Protein AF-A0A9W9I4U8-F1 (afdb_monomer)

Foldseek 3Di:
DVLVVVLCVLPPDDDAQAEEDEDQDVVVVVVSLVVSCVVNVNPPRYHYDHADPVDPVRVVVVVVCCVPVPPDDDDDDDPPDDDDPVVD

Mean predicted aligned error: 6.36 Å

Sequence (88 aa):
MFMLLCNHVVNSLLPLDSLIIGSRNLERGNKVKLKLEKYTNRPDMIQIQELEMNSFQSVKSFANRANTQLKRLDIALLAAGLWNREFA

Radius of gyration: 13.86 Å; Cα contacts (8 Å, |Δi|>4): 68; chains: 1; bounding box: 31×27×38 Å

Solvent-accessible surface area (backbone atoms only — not comparable to full-atom values): 5650 Å² total; per-residue (Å²): 110,70,67,58,54,54,49,42,48,66,74,71,72,49,98,68,85,66,44,80,44,73,24,80,47,62,69,65,38,50,57,50,43,57,50,49,27,66,75,68,74,42,77,87,33,62,43,74,42,72,34,39,88,93,33,71,68,39,43,51,54,43,52,52,46,48,68,73,72,44,94,72,83,93,80,84,83,94,77,85,79,81,83,68,75,91,83,107

Structure (mmCIF, N/CA/C/O backbone):
data_AF-A0A9W9I4U8-F1
#
_entry.id   AF-A0A9W9I4U8-F1
#
loop_
_atom_site.group_PDB
_atom_site.id
_atom_site.type_symbol
_atom_site.label_atom_id
_atom_site.label_alt_id
_atom_site.label_comp_id
_atom_site.label_asym_id
_atom_site.label_entity_id
_atom_site.label_seq_id
_atom_site.pdbx_PDB_ins_code
_atom_site.Cartn_x
_atom_site.Cartn_y
_atom_site.Cartn_z
_atom_site.occupancy
_atom_site.B_iso_or_equiv
_atom_site.auth_seq_id
_atom_site.auth_comp_id
_atom_site.auth_asym_id
_atom_site.auth_atom_id
_atom_site.pdbx_PDB_model_num
ATOM 1 N N . MET A 1 1 ? -6.103 13.275 -13.423 1.00 51.38 1 MET A N 1
ATOM 2 C CA . MET A 1 1 ? -6.863 12.041 -13.719 1.00 51.38 1 MET A CA 1
ATOM 3 C C . MET A 1 1 ? -6.855 11.045 -12.553 1.00 51.38 1 MET A C 1
ATOM 5 O O . MET A 1 1 ? -7.930 10.723 -12.078 1.00 51.38 1 MET A O 1
ATOM 9 N N . PHE A 1 2 ? -5.697 10.649 -12.002 1.00 56.31 2 PHE A N 1
ATOM 10 C CA . PHE A 1 2 ? -5.611 9.686 -10.880 1.00 56.31 2 PHE A CA 1
ATOM 11 C C . PHE A 1 2 ? -6.421 10.071 -9.620 1.00 56.31 2 PHE A C 1
ATOM 13 O O . PHE A 1 2 ? -7.176 9.257 -9.105 1.00 56.31 2 PHE A O 1
ATOM 20 N N . MET A 1 3 ? -6.357 11.334 -9.169 1.00 58.31 3 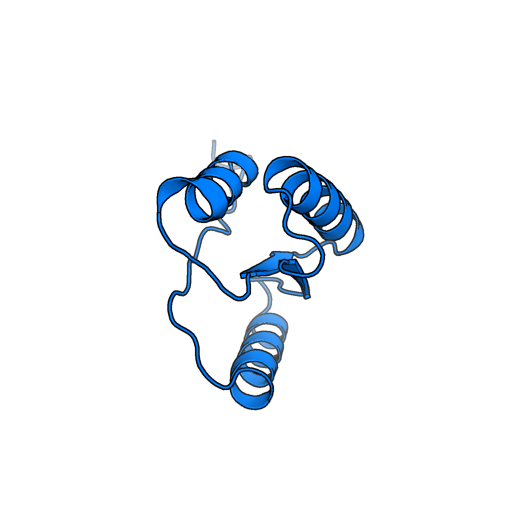MET A N 1
ATOM 21 C CA . MET A 1 3 ? -7.156 11.793 -8.014 1.00 58.31 3 MET A CA 1
ATOM 22 C C . MET A 1 3 ? -8.671 11.710 -8.235 1.00 58.31 3 MET A C 1
ATOM 24 O O . MET A 1 3 ? -9.388 11.461 -7.276 1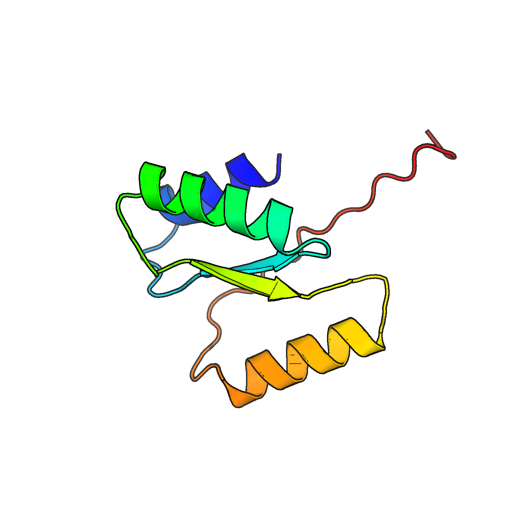.00 58.31 3 MET A O 1
ATOM 28 N N . LEU A 1 4 ? -9.166 11.924 -9.461 1.00 57.12 4 LEU A N 1
ATOM 29 C CA . LEU A 1 4 ? -10.607 11.857 -9.749 1.00 57.12 4 LEU A CA 1
ATOM 30 C C . LEU A 1 4 ? -11.115 10.419 -9.633 1.00 57.12 4 LEU A C 1
ATOM 32 O O . LEU A 1 4 ? -12.177 10.195 -9.065 1.00 57.12 4 LEU A O 1
ATOM 36 N N . LEU A 1 5 ? -10.314 9.455 -10.096 1.00 62.75 5 LEU A N 1
ATOM 37 C CA . LEU A 1 5 ? -10.608 8.032 -9.965 1.00 62.75 5 LEU A CA 1
ATOM 38 C C . LEU A 1 5 ? -10.621 7.608 -8.492 1.00 62.75 5 LEU A C 1
ATOM 40 O O . LEU A 1 5 ? -11.591 7.007 -8.046 1.00 62.75 5 LEU A O 1
ATOM 44 N N . CYS A 1 6 ? -9.604 7.994 -7.713 1.00 62.25 6 CYS A N 1
ATOM 45 C CA . CYS A 1 6 ? -9.583 7.720 -6.274 1.00 62.25 6 CYS A CA 1
ATOM 46 C C . CYS A 1 6 ? -10.767 8.372 -5.547 1.00 62.25 6 CYS A C 1
ATOM 48 O O . CYS A 1 6 ? -11.398 7.731 -4.717 1.00 62.25 6 CYS A O 1
ATOM 50 N N . ASN A 1 7 ? -11.101 9.621 -5.878 1.00 63.75 7 ASN A N 1
ATOM 51 C CA . ASN A 1 7 ? -12.217 10.324 -5.252 1.00 63.75 7 ASN A CA 1
ATOM 52 C C . ASN A 1 7 ? -13.560 9.642 -5.560 1.00 63.75 7 ASN A C 1
ATOM 54 O O . ASN A 1 7 ? -14.370 9.449 -4.662 1.00 63.75 7 ASN A O 1
ATOM 58 N N . HIS A 1 8 ? -13.779 9.223 -6.807 1.00 65.56 8 HIS A N 1
ATOM 59 C CA . HIS A 1 8 ? -15.005 8.535 -7.207 1.00 65.56 8 HIS A CA 1
ATOM 60 C C . HIS A 1 8 ? -15.113 7.126 -6.601 1.00 65.56 8 HIS A C 1
ATOM 62 O O . HIS A 1 8 ? -16.184 6.730 -6.147 1.00 65.56 8 HIS A O 1
ATOM 68 N N . VAL A 1 9 ? -14.000 6.389 -6.516 1.00 64.88 9 VAL A N 1
ATOM 69 C CA . VAL A 1 9 ? -13.962 5.072 -5.860 1.00 64.88 9 VAL A CA 1
ATOM 70 C C . VAL A 1 9 ? -14.309 5.184 -4.374 1.00 64.88 9 VAL A C 1
ATOM 72 O O . VAL A 1 9 ? -15.089 4.375 -3.881 1.00 64.88 9 VAL A O 1
ATOM 75 N N . VAL A 1 10 ? -13.790 6.198 -3.671 1.00 66.00 10 VAL A N 1
ATOM 76 C CA . VAL A 1 10 ? -14.043 6.356 -2.229 1.00 66.00 10 VAL A CA 1
ATOM 77 C C . VAL A 1 10 ? -15.424 6.951 -1.924 1.00 66.00 10 VAL A C 1
ATOM 79 O O . VAL A 1 10 ? -16.041 6.547 -0.941 1.00 66.00 10 VAL A O 1
ATOM 82 N N . ASN A 1 11 ? -15.925 7.885 -2.742 1.00 63.50 11 ASN A N 1
ATOM 83 C CA . ASN A 1 11 ? -17.175 8.604 -2.454 1.00 63.50 11 ASN A CA 1
ATOM 84 C C . ASN A 1 11 ? -18.422 8.066 -3.167 1.00 63.50 11 ASN A C 1
ATOM 86 O O . ASN A 1 11 ? -19.525 8.374 -2.724 1.00 63.50 11 ASN A O 1
ATOM 90 N N . SER A 1 12 ? -18.297 7.327 -4.273 1.00 59.81 12 SER A N 1
ATOM 91 C CA . SER A 1 12 ? -19.454 7.039 -5.138 1.00 59.81 12 SER A CA 1
ATOM 92 C C . SER A 1 12 ? -19.715 5.565 -5.412 1.00 59.81 12 SER A C 1
ATOM 94 O O . SER A 1 12 ? -20.858 5.225 -5.694 1.00 59.81 12 SER A O 1
ATOM 96 N N . LEU A 1 13 ? -18.703 4.694 -5.361 1.00 50.81 13 LEU A N 1
ATOM 97 C CA . LEU A 1 13 ? -18.867 3.333 -5.881 1.00 50.81 13 LEU A CA 1
ATOM 98 C C . LEU A 1 13 ? -19.038 2.261 -4.804 1.00 50.81 13 LEU A C 1
ATOM 100 O O . LEU A 1 13 ? -19.861 1.374 -5.010 1.00 50.81 13 LEU A O 1
ATOM 104 N N . LEU A 1 14 ? -18.317 2.306 -3.674 1.00 59.50 14 LEU A N 1
ATOM 105 C CA . LEU A 1 14 ? -18.360 1.222 -2.681 1.00 59.50 14 LEU A CA 1
ATOM 106 C C . LEU A 1 14 ? -18.061 1.704 -1.248 1.00 59.50 14 LEU A C 1
ATOM 108 O O . LEU A 1 14 ? -17.158 2.520 -1.049 1.00 59.50 14 LEU A O 1
ATOM 112 N N . PRO A 1 15 ? -18.746 1.172 -0.218 1.00 69.81 15 PRO A N 1
ATOM 113 C CA . PRO A 1 15 ? -18.217 1.199 1.139 1.00 69.81 15 PRO A CA 1
ATOM 114 C C . PRO A 1 15 ? -16.947 0.335 1.179 1.00 69.81 15 PRO A C 1
ATOM 116 O O . PRO A 1 15 ? -17.005 -0.880 1.015 1.00 69.81 15 PRO A O 1
ATOM 119 N N . LEU A 1 16 ? -15.795 0.988 1.327 1.00 77.50 16 LEU A N 1
ATOM 120 C CA . LEU A 1 16 ? -14.484 0.350 1.426 1.00 77.50 16 LEU A CA 1
ATOM 121 C C . LEU A 1 16 ? -13.960 0.496 2.854 1.00 77.50 16 LEU A C 1
ATOM 123 O O . LEU A 1 16 ? -13.943 1.608 3.383 1.00 77.50 16 LEU A O 1
ATOM 127 N N . ASP A 1 17 ? -13.484 -0.607 3.428 1.00 84.50 17 ASP A N 1
ATOM 128 C CA . ASP A 1 17 ? -12.857 -0.618 4.756 1.00 84.50 17 ASP A CA 1
ATOM 129 C C . ASP A 1 17 ? -11.395 -0.150 4.706 1.00 84.50 17 ASP A C 1
ATOM 131 O O . ASP A 1 17 ? -10.888 0.451 5.649 1.00 84.50 17 ASP A O 1
ATOM 135 N N . SER A 1 18 ? -10.697 -0.412 3.596 1.00 88.56 18 SER A N 1
ATOM 136 C CA . SER A 1 18 ? -9.323 0.047 3.376 1.00 88.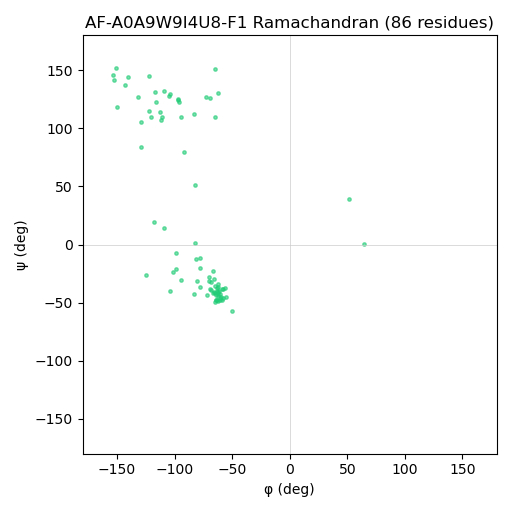56 18 SER A CA 1
ATOM 137 C C . SER A 1 18 ? -9.019 0.251 1.892 1.00 88.56 18 SER A C 1
ATOM 139 O O . SER A 1 18 ? -9.608 -0.395 1.024 1.00 88.56 18 SER A O 1
ATOM 141 N N . LEU A 1 19 ? -8.089 1.161 1.596 1.00 90.06 19 LEU A N 1
ATOM 142 C CA . LEU A 1 19 ? -7.610 1.443 0.243 1.00 90.06 19 LEU A CA 1
ATOM 143 C C . LEU A 1 19 ? -6.081 1.466 0.220 1.00 90.06 19 LEU A C 1
ATOM 145 O O . LEU A 1 19 ? -5.456 2.233 0.949 1.00 90.06 19 LEU A O 1
ATOM 149 N N . ILE A 1 20 ? -5.479 0.687 -0.678 1.00 92.19 20 ILE A N 1
ATOM 150 C CA . ILE A 1 20 ? -4.033 0.702 -0.924 1.00 92.19 20 ILE A CA 1
ATOM 151 C C . ILE A 1 20 ? -3.760 1.422 -2.238 1.00 92.19 20 ILE A C 1
ATOM 153 O O . ILE A 1 20 ? -4.317 1.078 -3.279 1.00 92.19 20 ILE A O 1
ATOM 157 N N . ILE A 1 21 ? -2.870 2.409 -2.194 1.00 90.94 21 ILE A N 1
ATOM 158 C CA . ILE A 1 21 ? -2.402 3.140 -3.368 1.00 90.94 21 ILE A CA 1
ATOM 159 C C . ILE A 1 21 ? -0.928 2.807 -3.587 1.00 90.94 21 ILE A C 1
ATOM 161 O O . ILE A 1 21 ? -0.066 3.175 -2.784 1.00 90.94 21 ILE A O 1
ATOM 165 N N . GLY A 1 22 ? -0.640 2.136 -4.702 1.00 91.44 22 GLY A N 1
ATOM 166 C CA . GLY A 1 22 ? 0.723 1.917 -5.174 1.00 91.44 22 GLY A CA 1
ATOM 167 C C . GLY A 1 22 ? 1.328 3.207 -5.733 1.00 91.44 22 GLY A C 1
ATOM 168 O O . GLY A 1 22 ? 0.729 3.850 -6.597 1.00 91.44 22 GLY A O 1
ATOM 169 N N . SER A 1 23 ? 2.509 3.596 -5.252 1.00 90.31 23 SER A N 1
ATOM 170 C CA . SER A 1 23 ? 3.233 4.779 -5.731 1.00 90.31 23 SER A CA 1
ATOM 171 C C . SER A 1 23 ? 4.736 4.534 -5.816 1.00 90.31 23 SER A C 1
ATOM 173 O O . SER A 1 23 ? 5.328 3.916 -4.939 1.00 90.31 23 SER A O 1
ATOM 175 N N . ARG A 1 24 ? 5.371 5.123 -6.832 1.00 90.69 24 ARG A N 1
ATOM 176 C CA . ARG A 1 24 ? 6.838 5.172 -6.989 1.00 90.69 24 ARG A CA 1
ATOM 177 C C . ARG A 1 24 ? 7.502 6.215 -6.097 1.00 90.69 24 ARG A C 1
ATOM 179 O O . ARG A 1 24 ? 8.704 6.199 -5.890 1.00 90.69 24 ARG A O 1
ATOM 186 N N . ASN A 1 25 ? 6.719 7.185 -5.630 1.00 91.00 25 ASN A N 1
ATOM 187 C CA . ASN A 1 25 ? 7.179 8.254 -4.758 1.00 91.00 25 ASN A CA 1
ATOM 188 C C . ASN A 1 25 ? 6.231 8.331 -3.559 1.00 91.00 25 ASN A C 1
ATOM 190 O O . ASN A 1 25 ? 5.088 8.792 -3.676 1.00 91.00 25 ASN A O 1
ATOM 194 N N . LEU A 1 26 ? 6.709 7.846 -2.415 1.00 92.06 26 LEU A N 1
ATOM 195 C CA . LEU A 1 26 ? 5.923 7.765 -1.187 1.00 92.06 26 LEU A CA 1
ATOM 196 C C . LEU A 1 26 ? 5.536 9.149 -0.661 1.00 92.06 26 LEU A C 1
ATOM 198 O O . LEU A 1 26 ? 4.416 9.325 -0.198 1.00 92.06 26 LEU A O 1
ATOM 202 N N . GLU A 1 27 ? 6.399 10.157 -0.797 1.00 93.38 27 GLU A N 1
ATOM 203 C CA . GLU A 1 27 ? 6.113 11.523 -0.344 1.00 93.38 27 GLU A CA 1
ATOM 204 C C . GLU A 1 27 ? 4.909 12.125 -1.087 1.00 93.38 27 GLU A C 1
ATOM 206 O O . GLU A 1 27 ? 3.963 12.631 -0.477 1.00 93.38 27 GLU A O 1
ATOM 211 N N . ARG A 1 28 ? 4.900 12.024 -2.421 1.00 90.19 28 ARG A N 1
ATOM 212 C CA . ARG A 1 28 ? 3.770 12.460 -3.254 1.00 90.19 28 ARG A CA 1
ATOM 213 C C . ARG A 1 28 ? 2.516 11.645 -2.952 1.00 90.19 28 ARG A C 1
ATOM 215 O O . ARG A 1 28 ? 1.435 12.224 -2.874 1.00 90.19 28 ARG A O 1
ATOM 222 N N . GLY A 1 29 ? 2.665 10.336 -2.744 1.00 89.75 29 GLY A N 1
ATOM 223 C CA . GLY A 1 29 ? 1.571 9.460 -2.328 1.00 89.75 29 GLY A CA 1
ATOM 224 C C . GLY A 1 29 ? 0.948 9.911 -1.005 1.00 89.75 29 GLY A C 1
ATOM 225 O O . GLY A 1 29 ? -0.265 10.080 -0.930 1.00 89.75 29 GLY A O 1
ATOM 226 N N . ASN A 1 30 ? 1.766 10.210 0.005 1.00 93.25 30 ASN A N 1
ATOM 227 C CA . ASN A 1 30 ? 1.307 10.661 1.321 1.00 93.25 30 ASN A CA 1
ATOM 228 C C . ASN A 1 30 ? 0.571 12.006 1.252 1.00 93.25 30 ASN A C 1
ATOM 230 O O . ASN A 1 30 ? -0.457 12.184 1.900 1.00 93.25 30 ASN A O 1
ATOM 234 N N . LYS A 1 31 ? 1.018 12.936 0.397 1.00 92.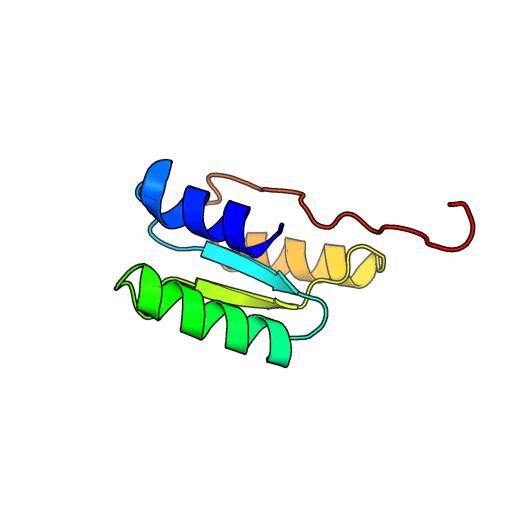75 31 LYS A N 1
ATOM 235 C CA . LYS A 1 31 ? 0.278 14.186 0.143 1.00 92.75 31 LYS A CA 1
ATOM 236 C C . LYS A 1 31 ? -1.107 13.927 -0.463 1.00 92.75 31 LYS A C 1
ATOM 238 O O . LYS A 1 31 ? -2.050 14.651 -0.149 1.00 92.75 31 LYS A O 1
ATOM 243 N N . VAL A 1 32 ? -1.243 12.921 -1.330 1.00 88.62 32 VAL A N 1
ATOM 244 C CA . VAL A 1 32 ? -2.539 12.516 -1.903 1.00 88.62 32 VAL A CA 1
ATOM 245 C C . VAL A 1 32 ? -3.411 11.824 -0.857 1.00 88.62 32 VAL A C 1
ATOM 247 O O . VAL A 1 32 ? -4.584 12.173 -0.759 1.00 88.62 32 VAL A O 1
ATOM 250 N N . LYS A 1 33 ? -2.840 10.924 -0.044 1.00 90.56 33 LYS A N 1
ATOM 251 C CA . LYS A 1 33 ? -3.511 10.297 1.107 1.00 90.56 33 LYS A CA 1
ATOM 252 C C . LYS A 1 33 ? -4.169 11.354 1.996 1.00 90.56 33 LYS A C 1
ATOM 254 O O . LYS A 1 33 ? -5.386 11.346 2.122 1.00 90.56 33 LYS A O 1
ATOM 259 N N . LEU A 1 34 ? -3.391 12.317 2.498 1.00 91.50 34 LEU A N 1
ATOM 260 C CA . LEU A 1 34 ? -3.893 13.358 3.405 1.00 91.50 34 LEU A CA 1
ATOM 261 C C . LEU A 1 34 ? -5.034 14.178 2.789 1.00 91.50 34 LEU A C 1
ATOM 263 O O . LEU A 1 34 ? -5.994 14.535 3.469 1.00 91.50 34 LEU A O 1
ATOM 267 N N . LYS A 1 35 ? -4.944 14.482 1.489 1.00 89.44 35 LYS A N 1
ATOM 268 C CA . LYS A 1 35 ? -6.019 15.178 0.775 1.00 89.44 35 LYS A CA 1
ATOM 269 C C . LYS A 1 35 ? -7.280 14.323 0.705 1.00 89.44 35 LYS A C 1
ATOM 271 O O . LYS A 1 35 ? -8.349 14.825 1.027 1.00 89.44 35 LYS A O 1
ATOM 276 N N . LEU A 1 36 ? -7.160 13.062 0.290 1.00 86.12 36 LEU A N 1
ATOM 277 C CA . LEU A 1 36 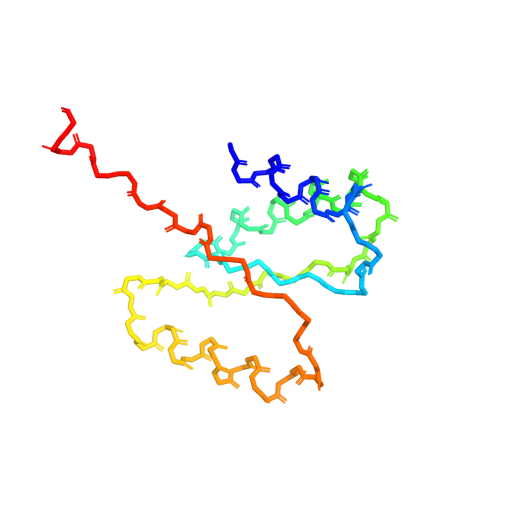? -8.302 12.160 0.147 1.00 86.12 36 LEU A CA 1
ATOM 278 C C . LEU A 1 36 ? -8.986 11.904 1.491 1.00 86.12 36 LEU A C 1
ATOM 280 O O . LEU A 1 36 ? -10.189 12.098 1.568 1.00 86.12 36 LEU A O 1
ATOM 284 N N . GLU A 1 37 ? -8.234 11.592 2.548 1.00 89.00 37 GLU A N 1
ATOM 285 C CA . GLU A 1 37 ? -8.791 11.366 3.891 1.00 89.00 37 GLU A CA 1
ATOM 286 C C . GLU A 1 37 ? -9.554 12.590 4.410 1.00 89.00 37 GLU A C 1
ATOM 288 O O . GLU A 1 37 ? -10.629 12.448 4.995 1.00 89.00 37 GLU A O 1
ATOM 293 N N . LYS A 1 38 ? -9.045 13.801 4.130 1.00 88.50 38 LYS A N 1
ATOM 294 C CA . LYS A 1 38 ? -9.735 15.057 4.446 1.00 88.50 38 LYS A CA 1
ATOM 295 C C . LYS A 1 38 ? -11.014 15.244 3.625 1.00 88.50 38 LYS A C 1
ATOM 297 O O . LYS A 1 38 ? -12.010 15.703 4.171 1.00 88.50 38 LYS A O 1
ATOM 302 N N . TYR A 1 39 ? -10.999 14.918 2.332 1.00 84.69 39 TYR A N 1
ATOM 303 C CA . TYR A 1 39 ? -12.183 15.039 1.472 1.00 84.69 39 TYR A CA 1
ATOM 304 C C . TYR A 1 39 ? -13.267 14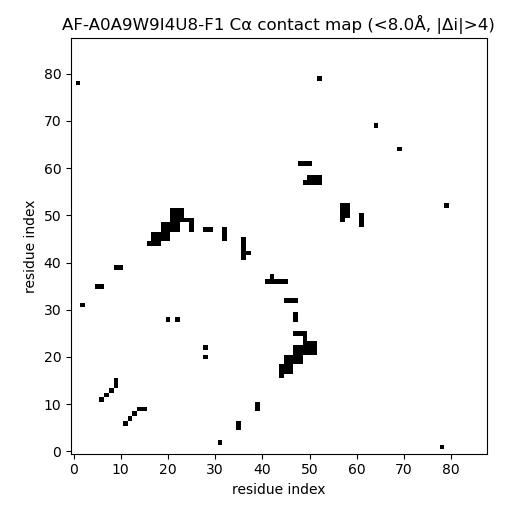.012 1.800 1.00 84.69 39 TYR A C 1
ATOM 306 O O . TYR A 1 39 ? -14.445 14.298 1.614 1.00 84.69 39 TYR A O 1
ATOM 314 N N . THR A 1 40 ? -12.879 12.828 2.266 1.00 81.56 40 THR A N 1
ATOM 315 C CA . THR A 1 40 ? -13.795 11.707 2.512 1.00 81.56 40 THR A CA 1
ATOM 316 C C . THR A 1 40 ? -14.193 11.596 3.982 1.00 81.56 40 THR A C 1
ATOM 318 O O . THR A 1 40 ? -15.039 10.773 4.317 1.00 81.56 40 THR A O 1
ATOM 321 N N . ASN A 1 41 ? -13.578 12.397 4.860 1.00 85.44 41 ASN A N 1
ATOM 322 C CA . ASN A 1 41 ? -13.731 12.352 6.315 1.00 85.44 41 ASN A CA 1
ATOM 323 C C . ASN A 1 41 ? -13.523 10.939 6.898 1.00 85.44 41 ASN A C 1
ATOM 325 O O . ASN A 1 41 ? -14.255 10.492 7.781 1.00 85.44 41 ASN A O 1
ATOM 329 N N . ARG A 1 42 ? -12.540 10.214 6.353 1.00 83.19 42 ARG A N 1
ATOM 330 C CA . ARG A 1 42 ? -12.184 8.843 6.750 1.00 83.19 42 ARG A CA 1
ATOM 331 C C . ARG A 1 42 ? -10.680 8.769 7.008 1.00 83.19 42 ARG A C 1
ATOM 333 O O . ARG A 1 42 ? -9.939 8.433 6.083 1.00 83.19 42 ARG A O 1
ATOM 340 N N . PRO A 1 43 ? -10.218 9.147 8.212 1.00 85.38 43 PRO A N 1
ATOM 341 C CA . PRO A 1 43 ? -8.809 9.038 8.559 1.00 85.38 43 PRO A CA 1
ATOM 342 C C . PRO A 1 43 ? -8.377 7.569 8.592 1.00 85.38 43 PRO A C 1
ATOM 344 O O . PRO A 1 43 ? -9.185 6.678 8.848 1.00 85.38 43 PRO A O 1
ATOM 347 N N . ASP A 1 44 ? -7.103 7.328 8.297 1.00 87.25 44 ASP A N 1
ATOM 348 C CA . ASP A 1 44 ? -6.414 6.036 8.396 1.00 87.25 44 ASP A CA 1
ATOM 349 C C . ASP A 1 44 ? -6.910 4.921 7.459 1.00 87.25 44 ASP A C 1
ATOM 351 O O . ASP A 1 44 ? -6.331 3.835 7.418 1.00 87.25 44 ASP A O 1
ATOM 355 N N . MET A 1 45 ? -7.914 5.195 6.623 1.00 87.56 45 MET A N 1
ATOM 356 C CA . MET A 1 45 ? -8.437 4.246 5.635 1.00 87.56 45 MET A CA 1
ATOM 357 C C . MET A 1 45 ? -7.445 3.996 4.485 1.00 87.56 45 MET A C 1
ATOM 359 O O . MET A 1 45 ? -7.468 2.939 3.850 1.00 87.56 45 MET A O 1
ATOM 363 N N . ILE A 1 46 ? -6.589 4.978 4.175 1.00 90.44 46 ILE A N 1
ATOM 364 C CA . ILE A 1 46 ? -5.736 4.955 2.983 1.00 90.44 46 ILE A CA 1
ATOM 365 C C . ILE A 1 46 ? -4.292 4.621 3.363 1.00 90.44 46 ILE A C 1
ATOM 367 O O . ILE A 1 46 ? -3.671 5.259 4.215 1.00 90.44 46 ILE A O 1
ATOM 371 N N . GLN A 1 47 ? -3.712 3.648 2.667 1.00 92.31 47 GLN A N 1
ATOM 372 C CA . GLN A 1 47 ? -2.325 3.229 2.825 1.00 92.31 47 GLN A CA 1
ATOM 373 C C . GLN A 1 47 ? -1.550 3.480 1.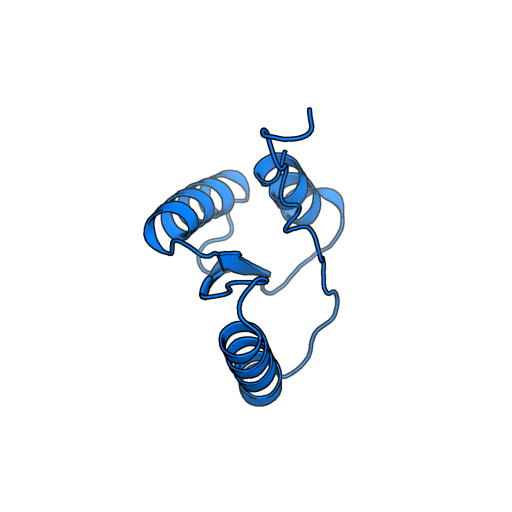535 1.00 92.31 47 GLN A C 1
ATOM 375 O O . GLN A 1 47 ? -1.984 3.107 0.444 1.00 92.31 47 GLN A O 1
ATOM 380 N N . ILE A 1 48 ? -0.380 4.105 1.657 1.00 93.62 48 ILE A N 1
ATOM 381 C CA . ILE A 1 48 ? 0.542 4.282 0.536 1.00 93.62 48 ILE A CA 1
ATOM 382 C C . ILE A 1 48 ? 1.580 3.175 0.607 1.00 93.62 48 ILE A C 1
ATOM 384 O O . ILE A 1 48 ? 2.264 3.027 1.617 1.00 93.62 48 ILE A O 1
ATOM 388 N N . GLN A 1 49 ? 1.709 2.417 -0.475 1.00 93.81 49 GLN A N 1
ATOM 389 C CA . GLN A 1 49 ? 2.719 1.378 -0.597 1.00 93.81 49 GLN A CA 1
ATOM 390 C C . GLN A 1 49 ? 3.605 1.643 -1.805 1.00 93.81 49 GLN A C 1
ATOM 392 O O . GLN A 1 49 ? 3.154 2.141 -2.839 1.00 93.81 49 GLN A O 1
ATOM 397 N N . GLU A 1 50 ? 4.882 1.300 -1.671 1.00 93.06 50 GLU A N 1
ATOM 398 C CA . GLU A 1 50 ? 5.813 1.403 -2.783 1.00 93.06 50 GLU A CA 1
ATOM 399 C C . GLU A 1 50 ? 5.476 0.356 -3.848 1.00 93.06 50 GLU A C 1
ATOM 401 O O . GLU A 1 50 ? 5.382 -0.841 -3.551 1.00 93.06 50 GLU A O 1
ATOM 406 N N . LEU A 1 51 ? 5.302 0.825 -5.083 1.00 92.38 51 LEU A N 1
ATOM 407 C CA . LEU A 1 51 ? 5.089 -0.004 -6.262 1.00 92.38 51 LEU A CA 1
ATOM 408 C C . LEU A 1 51 ? 5.660 0.709 -7.488 1.00 92.38 51 LEU A C 1
ATOM 410 O O . LEU A 1 51 ? 5.181 1.782 -7.863 1.00 92.38 51 LEU A O 1
ATOM 414 N N . GLU A 1 52 ? 6.646 0.082 -8.126 1.00 90.62 52 GLU A N 1
ATOM 415 C CA . GLU A 1 52 ? 7.115 0.451 -9.458 1.00 90.62 52 GLU A CA 1
ATOM 416 C C . GLU A 1 52 ? 6.758 -0.648 -10.465 1.00 90.62 52 GLU A C 1
ATOM 418 O O . GLU A 1 52 ? 7.354 -1.723 -10.480 1.00 90.62 52 GLU A O 1
ATOM 423 N N . MET A 1 53 ? 5.778 -0.366 -11.325 1.00 88.56 53 MET A N 1
ATOM 424 C CA . MET A 1 53 ? 5.255 -1.305 -12.323 1.00 88.56 53 MET A CA 1
ATOM 425 C C . MET A 1 53 ? 6.285 -1.655 -13.402 1.00 88.56 53 MET A C 1
ATOM 427 O O . MET A 1 53 ? 6.187 -2.717 -14.008 1.00 88.56 53 MET A O 1
ATOM 431 N N . ASN A 1 54 ? 7.293 -0.799 -13.616 1.00 88.06 54 ASN A N 1
ATOM 432 C CA . ASN A 1 54 ? 8.397 -1.077 -14.540 1.00 88.06 54 ASN A CA 1
ATOM 433 C C . ASN A 1 54 ? 9.513 -1.950 -13.922 1.00 88.06 54 ASN A C 1
ATOM 435 O O . ASN A 1 54 ? 10.525 -2.218 -14.561 1.00 88.06 54 ASN A O 1
ATOM 439 N N . SER A 1 55 ? 9.363 -2.386 -12.666 1.00 92.31 55 SER A N 1
ATOM 440 C CA . SER A 1 55 ? 10.315 -3.262 -11.983 1.00 92.31 55 SER A CA 1
ATOM 441 C C . SER A 1 55 ? 9.629 -4.555 -11.567 1.00 92.31 55 SER A C 1
ATOM 443 O O . SER A 1 55 ? 8.840 -4.587 -10.623 1.00 92.31 55 SER A O 1
ATOM 445 N N . PHE A 1 56 ? 9.979 -5.659 -12.228 1.00 93.12 56 PHE A N 1
ATOM 446 C CA . PHE A 1 56 ? 9.424 -6.976 -11.905 1.00 93.12 56 PHE A CA 1
ATOM 447 C C . PHE A 1 56 ? 9.644 -7.362 -10.434 1.00 93.12 56 PHE A C 1
ATOM 449 O O . PHE A 1 56 ? 8.753 -7.916 -9.788 1.00 93.12 56 PHE A O 1
ATOM 456 N N . GLN A 1 57 ? 10.805 -7.008 -9.876 1.00 96.12 57 GLN A N 1
ATOM 457 C CA . GLN A 1 57 ? 11.100 -7.237 -8.464 1.00 96.12 57 GLN A CA 1
ATOM 458 C C . GLN A 1 57 ? 10.194 -6.404 -7.548 1.00 96.12 57 GLN A C 1
ATOM 460 O O . GLN A 1 57 ? 9.713 -6.918 -6.539 1.00 96.12 57 GLN A O 1
ATOM 465 N N . SER A 1 58 ? 9.933 -5.139 -7.893 1.00 94.06 58 SER A N 1
ATOM 466 C CA . SER A 1 58 ? 9.009 -4.289 -7.131 1.00 94.06 58 SER A CA 1
ATOM 467 C C . SER A 1 58 ? 7.594 -4.873 -7.140 1.00 94.06 58 SER A C 1
ATOM 469 O O . SER A 1 58 ? 6.979 -5.0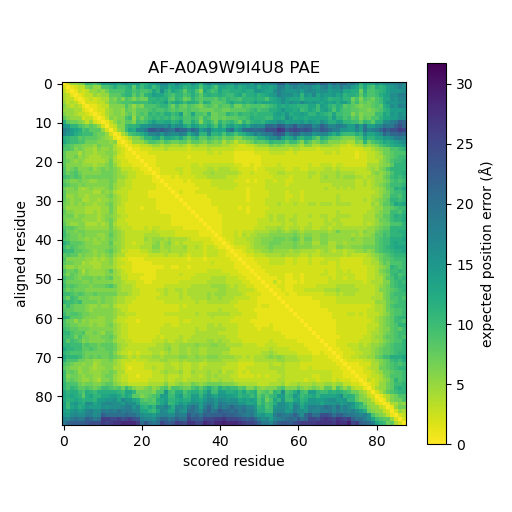08 -6.081 1.00 94.06 58 SER A O 1
ATOM 471 N N . VAL A 1 59 ? 7.126 -5.331 -8.306 1.00 94.25 59 VAL A N 1
ATOM 472 C CA . VAL A 1 59 ? 5.818 -5.982 -8.462 1.00 94.25 59 VAL A CA 1
ATOM 473 C C . VAL A 1 59 ? 5.724 -7.258 -7.620 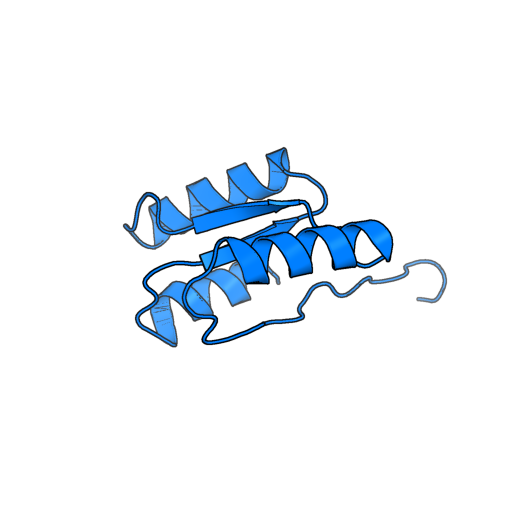1.00 94.25 59 VAL A C 1
ATOM 475 O O . VAL A 1 59 ? 4.759 -7.416 -6.873 1.00 94.25 59 VAL A O 1
ATOM 478 N N . LYS A 1 60 ? 6.731 -8.146 -7.662 1.00 96.56 60 LYS A N 1
ATOM 479 C CA . LYS A 1 60 ? 6.750 -9.356 -6.818 1.00 96.56 60 LYS A CA 1
ATOM 480 C C . LYS A 1 60 ? 6.718 -9.027 -5.329 1.00 96.56 60 LYS A C 1
ATOM 482 O O . LYS A 1 60 ? 5.956 -9.644 -4.589 1.00 96.56 60 LYS A O 1
ATOM 487 N N . SER A 1 61 ? 7.519 -8.061 -4.888 1.00 96.06 61 SER A N 1
ATOM 488 C CA . SER A 1 61 ? 7.554 -7.642 -3.483 1.00 96.06 61 SER A CA 1
ATOM 489 C C . SER A 1 61 ? 6.211 -7.067 -3.025 1.00 96.06 61 SER A C 1
ATOM 491 O O . SER A 1 61 ? 5.750 -7.380 -1.928 1.00 96.06 61 SER A O 1
ATOM 493 N N . PHE A 1 62 ? 5.559 -6.264 -3.870 1.00 94.56 62 PHE A N 1
ATOM 494 C CA . PHE A 1 62 ? 4.225 -5.733 -3.601 1.00 94.56 62 PHE A CA 1
ATOM 495 C C . PHE A 1 62 ? 3.176 -6.849 -3.517 1.00 94.56 62 PHE A C 1
ATOM 497 O O . PHE A 1 62 ? 2.435 -6.913 -2.540 1.00 94.56 62 PHE A O 1
ATOM 504 N N . ALA A 1 63 ? 3.163 -7.771 -4.483 1.00 94.19 63 ALA A N 1
ATOM 505 C CA . ALA A 1 63 ? 2.243 -8.907 -4.490 1.00 94.19 63 ALA A CA 1
ATOM 506 C C . ALA A 1 63 ? 2.440 -9.818 -3.268 1.00 94.19 63 ALA A C 1
ATOM 508 O O . ALA A 1 63 ? 1.468 -10.255 -2.657 1.00 94.19 63 ALA A O 1
ATOM 509 N N . ASN A 1 64 ? 3.689 -10.059 -2.859 1.00 96.19 64 ASN A N 1
ATOM 510 C CA . ASN A 1 64 ? 3.977 -10.850 -1.666 1.00 96.19 64 ASN A CA 1
ATOM 511 C C . ASN A 1 64 ? 3.472 -10.164 -0.385 1.00 96.19 64 ASN A C 1
ATOM 513 O O . ASN A 1 64 ? 2.869 -10.818 0.465 1.00 96.19 64 ASN A O 1
ATOM 517 N N . ARG A 1 65 ? 3.649 -8.840 -0.251 1.00 94.81 65 ARG A N 1
ATOM 518 C CA . ARG A 1 65 ? 3.043 -8.078 0.859 1.00 94.81 65 ARG A CA 1
ATOM 519 C C . ARG A 1 65 ? 1.523 -8.176 0.846 1.00 94.81 65 ARG A C 1
ATOM 521 O O . ARG A 1 65 ? 0.942 -8.451 1.886 1.00 94.81 65 ARG A O 1
ATOM 528 N N . ALA A 1 66 ? 0.889 -8.004 -0.312 1.00 93.19 66 ALA A N 1
ATOM 529 C CA . ALA A 1 66 ? -0.561 -8.126 -0.433 1.00 93.19 66 ALA A CA 1
ATOM 530 C C . ALA A 1 66 ? -1.050 -9.515 0.019 1.00 93.19 66 ALA A C 1
ATOM 532 O O . ALA A 1 66 ? -1.955 -9.602 0.840 1.00 93.19 66 ALA A O 1
ATOM 533 N N . ASN A 1 67 ? -0.393 -10.589 -0.424 1.00 94.31 67 ASN A N 1
ATOM 534 C CA . ASN A 1 67 ? -0.751 -11.962 -0.051 1.00 94.31 67 ASN A CA 1
ATOM 535 C C . ASN A 1 67 ? -0.549 -12.278 1.438 1.00 94.31 67 ASN A C 1
ATOM 537 O O . ASN A 1 67 ? -1.235 -13.139 1.976 1.00 94.31 67 ASN A O 1
ATOM 541 N N . THR A 1 68 ? 0.416 -11.631 2.093 1.00 95.19 68 THR A N 1
ATOM 542 C CA . THR A 1 68 ? 0.768 -11.926 3.492 1.00 95.19 68 THR A CA 1
ATOM 543 C C . THR A 1 68 ? 0.058 -11.029 4.497 1.00 95.19 68 THR A C 1
ATOM 545 O O . THR A 1 68 ? -0.198 -11.456 5.619 1.00 95.19 68 THR A O 1
ATOM 548 N N . GLN A 1 69 ? -0.250 -9.788 4.120 1.00 93.00 69 GLN A N 1
ATOM 549 C CA . GLN A 1 69 ? -0.804 -8.779 5.025 1.00 93.00 69 GLN A CA 1
ATOM 550 C C . GLN A 1 69 ? -2.313 -8.596 4.859 1.00 93.00 69 GLN A C 1
ATOM 552 O O . GLN A 1 69 ? -2.975 -8.138 5.789 1.00 93.00 69 GLN A O 1
ATOM 557 N N . LEU A 1 70 ? -2.872 -8.935 3.693 1.00 91.00 70 LEU A N 1
ATOM 558 C CA . LEU A 1 70 ? -4.297 -8.769 3.434 1.00 91.00 70 LEU A CA 1
ATOM 559 C C . LEU A 1 70 ? -5.027 -10.078 3.685 1.00 91.00 70 LEU A C 1
ATOM 561 O O . LEU A 1 70 ? -4.738 -11.105 3.082 1.00 91.00 70 LEU A O 1
ATOM 565 N N . LYS A 1 71 ? -6.046 -10.013 4.540 1.00 90.88 71 LYS A N 1
ATOM 566 C CA . LYS A 1 71 ? -6.971 -11.131 4.744 1.00 90.88 71 LYS A CA 1
ATOM 567 C C . LYS A 1 71 ? -7.842 -11.385 3.507 1.00 90.88 71 LYS A C 1
ATOM 569 O O . LYS A 1 71 ? -8.245 -12.517 3.262 1.00 90.88 71 LYS A O 1
ATOM 574 N N . ARG A 1 72 ? -8.168 -10.323 2.763 1.00 90.81 72 ARG A N 1
ATOM 575 C CA . ARG A 1 72 ? -9.000 -10.342 1.554 1.00 90.81 72 ARG A CA 1
ATOM 576 C C . ARG A 1 72 ? -8.624 -9.165 0.654 1.00 90.81 72 ARG A C 1
ATOM 578 O O . ARG A 1 72 ? -8.307 -8.092 1.159 1.00 90.81 72 ARG A O 1
ATOM 585 N N . LEU A 1 73 ? -8.697 -9.366 -0.659 1.00 90.25 73 LEU A N 1
ATOM 586 C CA . LEU A 1 73 ? -8.616 -8.312 -1.667 1.00 90.25 73 LEU A CA 1
ATOM 587 C C . LEU A 1 73 ? -9.887 -8.365 -2.515 1.00 90.25 73 LEU A C 1
ATOM 589 O O . LEU A 1 73 ? -10.115 -9.354 -3.205 1.00 90.25 73 LEU A O 1
ATOM 593 N N . ASP A 1 74 ? -10.707 -7.318 -2.444 1.00 90.12 74 ASP A N 1
ATOM 594 C CA . ASP A 1 74 ? -11.986 -7.265 -3.162 1.00 90.12 74 ASP A CA 1
ATOM 595 C C . ASP A 1 74 ? -11.818 -6.813 -4.616 1.00 90.12 74 ASP A C 1
ATOM 597 O O . ASP A 1 74 ? -12.437 -7.361 -5.524 1.00 90.12 74 ASP A O 1
ATOM 601 N N . ILE A 1 75 ? -10.980 -5.797 -4.844 1.00 88.06 75 ILE A N 1
ATOM 602 C CA . ILE A 1 75 ? -10.802 -5.160 -6.153 1.00 88.06 75 ILE A CA 1
ATOM 603 C C . ILE A 1 75 ? -9.333 -4.788 -6.341 1.00 88.06 75 ILE A C 1
ATOM 605 O O . ILE A 1 75 ? -8.705 -4.224 -5.446 1.00 88.06 75 ILE A O 1
ATOM 609 N N . ALA A 1 76 ? -8.807 -5.042 -7.540 1.00 89.06 76 ALA A N 1
ATOM 610 C CA . ALA A 1 76 ? -7.516 -4.536 -7.991 1.00 89.06 76 ALA A CA 1
ATOM 611 C C . ALA A 1 76 ? -7.715 -3.603 -9.191 1.00 89.06 76 ALA A C 1
ATOM 613 O O . ALA A 1 76 ? -8.270 -4.005 -10.213 1.00 89.06 76 ALA A O 1
ATOM 614 N N . LEU A 1 77 ? -7.248 -2.357 -9.076 1.00 86.94 77 LEU A N 1
ATOM 615 C CA . LEU A 1 77 ? -7.358 -1.353 -10.135 1.00 86.94 77 LEU A CA 1
ATOM 616 C C . LEU A 1 77 ? -5.983 -1.031 -10.726 1.00 86.94 77 LEU A C 1
ATOM 618 O O . LEU A 1 77 ? -5.148 -0.384 -10.094 1.00 86.94 77 LEU A O 1
ATOM 622 N N . LEU A 1 78 ? -5.760 -1.456 -11.968 1.00 85.56 78 LEU A N 1
ATOM 623 C CA . LEU A 1 78 ? -4.496 -1.271 -12.681 1.00 85.56 78 LEU A CA 1
ATOM 624 C C . LEU A 1 78 ? -4.518 0.035 -13.490 1.00 85.56 78 LEU A C 1
ATOM 626 O O . LEU A 1 78 ? -4.743 0.033 -14.694 1.00 85.56 78 LEU A O 1
ATOM 630 N N . ALA A 1 79 ? -4.297 1.164 -12.813 1.00 77.00 79 ALA A N 1
ATOM 631 C CA . ALA A 1 79 ? -4.400 2.506 -13.409 1.00 77.00 79 ALA A CA 1
ATOM 632 C C . ALA A 1 79 ? -3.049 3.235 -13.604 1.00 77.00 79 ALA A C 1
ATOM 634 O O . ALA A 1 79 ? -3.022 4.445 -13.832 1.00 77.00 79 ALA A O 1
ATOM 635 N N . ALA A 1 80 ? -1.918 2.529 -13.512 1.00 70.25 80 ALA A N 1
ATOM 636 C CA . ALA A 1 80 ? -0.567 3.101 -13.597 1.00 70.25 80 ALA A CA 1
ATOM 637 C C . ALA A 1 80 ? -0.086 3.324 -15.048 1.00 70.25 80 ALA A C 1
ATOM 639 O O . ALA A 1 80 ? 0.996 2.883 -15.430 1.00 70.25 80 ALA A O 1
ATOM 640 N N . GLY A 1 81 ? -0.897 3.994 -15.870 1.00 65.44 81 GLY A N 1
ATOM 641 C CA . GLY A 1 81 ? -0.545 4.292 -17.259 1.00 65.44 81 GLY A CA 1
ATOM 642 C C . GLY A 1 81 ? 0.695 5.186 -17.364 1.00 65.44 81 GLY A C 1
ATOM 643 O O . GLY A 1 81 ? 0.778 6.229 -16.711 1.00 65.44 81 GLY A O 1
ATOM 644 N N . LEU A 1 82 ? 1.652 4.788 -18.204 1.00 66.31 82 LEU A N 1
ATOM 645 C CA . LEU A 1 82 ? 2.796 5.609 -18.593 1.00 66.31 82 LEU A CA 1
ATOM 646 C C . LEU A 1 82 ? 2.476 6.284 -19.929 1.00 66.31 82 LEU A C 1
ATOM 648 O O . LEU A 1 82 ? 2.196 5.605 -20.911 1.00 66.31 82 LEU A O 1
ATOM 652 N N . TRP A 1 83 ? 2.532 7.616 -19.973 1.00 61.88 83 TRP A N 1
ATOM 653 C CA . TRP A 1 83 ? 2.507 8.349 -21.238 1.00 61.88 83 TRP A CA 1
ATOM 654 C C . TRP A 1 83 ? 3.946 8.613 -21.662 1.00 61.88 83 TRP A C 1
ATOM 656 O O . TRP A 1 83 ? 4.650 9.401 -21.026 1.00 61.88 83 TRP A O 1
ATOM 666 N N . ASN A 1 84 ? 4.385 7.942 -22.724 1.00 61.91 84 ASN A N 1
ATOM 667 C CA . ASN A 1 84 ? 5.702 8.178 -23.290 1.00 61.91 84 ASN A CA 1
ATOM 668 C C . ASN A 1 84 ? 5.644 9.393 -24.229 1.00 61.91 84 ASN A C 1
ATOM 670 O O . ASN A 1 84 ? 4.953 9.351 -25.242 1.00 61.91 84 ASN A O 1
ATOM 674 N N . ARG A 1 85 ? 6.302 10.499 -23.860 1.00 62.81 85 ARG A N 1
ATOM 675 C CA . ARG A 1 85 ? 6.242 11.768 -24.618 1.00 62.81 85 ARG A CA 1
ATOM 676 C C . ARG A 1 85 ? 7.120 11.779 -25.874 1.00 62.81 85 ARG A C 1
ATOM 678 O O . ARG A 1 85 ? 6.978 12.685 -26.676 1.00 62.81 85 ARG A O 1
ATOM 685 N N . GLU A 1 86 ? 8.007 10.799 -26.036 1.00 61.41 86 GLU A N 1
ATOM 686 C CA . GLU A 1 86 ? 8.941 10.716 -27.173 1.00 61.41 86 GLU A CA 1
ATOM 687 C C . GLU A 1 86 ? 8.319 10.131 -28.450 1.00 61.41 86 GLU A C 1
ATOM 689 O O . GLU A 1 86 ? 8.900 10.253 -29.521 1.00 61.41 86 GLU A O 1
ATOM 694 N N . PHE A 1 87 ? 7.130 9.530 -28.356 1.00 59.03 87 PHE A N 1
ATOM 695 C CA . PHE A 1 87 ? 6.398 8.954 -29.493 1.00 59.03 87 PHE A CA 1
ATOM 696 C C . PHE A 1 87 ? 5.040 9.639 -29.723 1.00 59.03 87 PHE A C 1
ATOM 698 O O . PHE A 1 87 ? 4.146 9.035 -30.315 1.00 59.03 87 PHE A O 1
ATOM 705 N N . ALA A 1 88 ? 4.864 10.850 -29.182 1.00 51.31 88 ALA A N 1
ATOM 706 C CA . ALA A 1 88 ? 3.631 11.634 -29.265 1.00 51.31 88 ALA A CA 1
ATOM 707 C C . ALA A 1 88 ? 3.737 12.741 -30.318 1.00 51.31 88 ALA A C 1
ATOM 709 O O . ALA A 1 88 ? 4.824 13.354 -30.410 1.00 51.31 88 ALA A O 1
#

Secondary structure (DSSP, 8-state):
-HHHHHHHIIIII---S-EEEEES-HHHHHHHHHHHHHHHT-TT-EEEEE--TT-HHHHHHHHHHHHHH-S-------------GGG-

Organism: NCBI:txid189055

Nearest PDB structures (foldseek):
  6jfy-assembly1_C  TM=5.539E-01  e=1.381E+00  Rattus norvegicus
  5bn4-assembly1_B  TM=5.111E-01  e=2.226E+00  Nanoarchaeum equitans Kin4-M
  4yre-assembly1_B-2  TM=3.534E-01  e=2.925E+00  Trypanosoma cruzi strain CL Brener
  4yrk-assembly1_A  TM=3.355E-01  e=3.590E+00  Trypanosoma cruzi strain CL Brener

pLDDT: mean 82.39, std 13.61, range [50.81, 96.56]